Protein AF-A0A395IV68-F1 (afdb_monomer_lite)

Structure (mmCIF, N/CA/C/O backbone):
data_AF-A0A395IV68-F1
#
_entry.id   AF-A0A395IV68-F1
#
loop_
_atom_site.group_PDB
_atom_site.id
_atom_site.type_symbol
_atom_site.label_atom_id
_atom_site.label_alt_id
_atom_site.label_comp_id
_atom_site.label_asym_id
_atom_site.label_entity_id
_atom_site.label_seq_id
_atom_site.pdbx_PDB_ins_code
_atom_site.Cartn_x
_atom_site.Cartn_y
_atom_site.Cartn_z
_atom_site.occupancy
_atom_site.B_iso_or_equiv
_atom_site.auth_seq_id
_atom_site.auth_comp_id
_atom_site.auth_asym_id
_atom_site.auth_atom_id
_atom_site.pdbx_PDB_model_num
ATOM 1 N N . MET A 1 1 ? 45.600 -40.065 25.288 1.00 44.06 1 MET A N 1
ATOM 2 C CA . MET A 1 1 ? 44.533 -40.009 24.266 1.00 44.06 1 MET A CA 1
ATOM 3 C C . MET A 1 1 ? 43.227 -39.741 24.990 1.00 44.06 1 MET A C 1
ATOM 5 O O . MET A 1 1 ? 42.844 -40.535 25.835 1.00 44.06 1 MET A O 1
ATOM 9 N N . ARG A 1 2 ? 42.653 -38.551 24.796 1.00 41.06 2 ARG A N 1
ATOM 10 C CA . ARG A 1 2 ? 41.473 -38.084 25.533 1.00 41.06 2 ARG A CA 1
ATOM 11 C C . ARG A 1 2 ? 40.220 -38.665 24.871 1.00 41.06 2 ARG A C 1
ATOM 13 O O . ARG A 1 2 ? 40.031 -38.457 23.677 1.00 41.06 2 ARG A O 1
ATOM 20 N N . LEU A 1 3 ? 39.415 -39.414 25.627 1.00 43.06 3 LEU A N 1
ATOM 21 C CA . LEU A 1 3 ? 38.096 -39.869 25.193 1.00 43.06 3 LEU A CA 1
ATOM 22 C C . LEU A 1 3 ? 37.146 -38.664 25.196 1.00 43.06 3 LEU A C 1
ATOM 24 O O . LEU A 1 3 ? 36.859 -38.111 26.255 1.00 43.06 3 LEU A O 1
ATOM 28 N N . ASN A 1 4 ? 36.673 -38.261 24.018 1.00 38.78 4 ASN A N 1
ATOM 29 C CA . ASN A 1 4 ? 35.569 -37.316 23.885 1.00 38.78 4 ASN A CA 1
ATOM 30 C C . ASN A 1 4 ? 34.256 -38.092 24.009 1.00 38.78 4 ASN A C 1
ATOM 32 O O . ASN A 1 4 ? 33.920 -38.896 23.141 1.00 38.78 4 ASN A O 1
ATOM 36 N N . ALA A 1 5 ? 33.527 -37.854 25.097 1.00 50.31 5 ALA A N 1
ATOM 37 C CA . ALA A 1 5 ? 32.156 -38.310 25.248 1.00 50.31 5 ALA A CA 1
ATOM 38 C C . ALA A 1 5 ? 31.267 -37.541 24.258 1.00 50.31 5 ALA A C 1
ATOM 40 O O . ALA A 1 5 ? 31.077 -36.332 24.381 1.00 50.31 5 ALA A O 1
ATOM 41 N N . ILE A 1 6 ? 30.749 -38.249 23.256 1.00 49.31 6 ILE A N 1
ATOM 42 C CA . ILE A 1 6 ? 29.703 -37.755 22.363 1.00 49.31 6 ILE A CA 1
ATOM 43 C C . ILE A 1 6 ? 28.391 -37.836 23.148 1.00 49.31 6 ILE A C 1
ATOM 45 O O . ILE A 1 6 ? 27.829 -38.916 23.320 1.00 49.31 6 ILE A O 1
ATOM 49 N N . PHE A 1 7 ? 27.914 -36.701 23.655 1.00 46.22 7 PHE A N 1
ATOM 50 C CA . PHE A 1 7 ? 26.546 -36.586 24.150 1.00 46.22 7 PHE A CA 1
ATOM 51 C C . PHE A 1 7 ? 25.608 -36.461 22.947 1.00 46.22 7 PHE A C 1
ATOM 53 O O . PHE A 1 7 ? 25.512 -35.408 22.321 1.00 46.22 7 PHE A O 1
ATOM 60 N N . VAL A 1 8 ? 24.925 -37.555 22.611 1.00 45.03 8 VAL A N 1
ATOM 61 C CA . VAL A 1 8 ? 23.779 -37.533 21.699 1.00 45.03 8 VAL A CA 1
ATOM 62 C C . VAL A 1 8 ? 22.601 -36.945 22.474 1.00 45.03 8 VAL A C 1
ATOM 64 O O . VAL A 1 8 ? 21.950 -37.638 23.253 1.00 45.03 8 VAL A O 1
ATOM 67 N N . ALA A 1 9 ? 22.340 -35.652 22.293 1.00 48.84 9 ALA A N 1
ATOM 68 C CA . ALA A 1 9 ? 21.101 -35.041 22.751 1.00 48.84 9 ALA A CA 1
ATOM 69 C C . ALA A 1 9 ? 19.984 -35.425 21.769 1.00 48.84 9 ALA A C 1
ATOM 71 O O . ALA A 1 9 ? 19.787 -34.780 20.741 1.00 48.84 9 ALA A O 1
ATOM 72 N N . VAL A 1 10 ? 19.275 -36.515 22.071 1.00 47.34 10 VAL A N 1
ATOM 73 C CA . VAL A 1 10 ? 17.987 -36.831 21.445 1.00 47.34 10 VAL A CA 1
ATOM 74 C C . VAL A 1 10 ? 16.975 -35.826 21.994 1.00 47.34 10 VAL A C 1
ATOM 76 O O . VAL A 1 10 ? 16.411 -36.017 23.069 1.00 47.34 10 VAL A O 1
ATOM 79 N N . GLY A 1 11 ? 16.812 -34.705 21.293 1.00 37.56 11 GLY A N 1
ATOM 80 C CA . GLY A 1 11 ? 15.748 -33.747 21.568 1.00 37.56 11 GLY A CA 1
ATOM 81 C C . GLY A 1 11 ? 14.408 -34.381 21.219 1.00 37.56 11 GLY A C 1
ATOM 82 O O . GLY A 1 11 ? 14.132 -34.632 20.047 1.00 37.56 11 GLY A O 1
ATOM 83 N N . LEU A 1 12 ? 13.609 -34.675 22.245 1.00 44.53 12 LEU A N 1
ATOM 84 C CA . LEU A 1 12 ? 12.224 -35.099 22.101 1.00 44.53 12 LEU A CA 1
ATOM 85 C C . LEU A 1 12 ? 11.456 -34.065 21.266 1.00 44.53 12 LEU A C 1
ATOM 87 O O . LEU A 1 12 ? 11.449 -32.878 21.591 1.00 44.53 12 LEU A O 1
ATOM 91 N N . LEU A 1 13 ? 10.790 -34.527 20.204 1.00 42.03 13 LEU A N 1
ATOM 92 C CA . LEU A 1 13 ? 9.687 -33.789 19.600 1.00 42.03 13 LEU A CA 1
ATOM 93 C C . LEU A 1 13 ? 8.574 -33.682 20.650 1.00 42.03 13 LEU A C 1
ATOM 95 O O . LEU A 1 13 ? 7.782 -34.606 20.824 1.00 42.03 13 LEU A O 1
ATOM 99 N N . GLU A 1 14 ? 8.505 -32.544 21.330 1.00 38.53 14 GLU A N 1
ATOM 100 C CA . GLU A 1 14 ? 7.301 -32.111 22.035 1.00 38.53 14 GLU A CA 1
ATOM 101 C C . GLU A 1 14 ? 6.265 -31.708 20.978 1.00 38.53 14 GLU A C 1
ATOM 103 O O . GLU A 1 14 ? 6.162 -30.556 20.549 1.00 38.53 14 GLU A O 1
ATOM 108 N N . ILE A 1 15 ? 5.520 -32.703 20.499 1.00 47.91 15 ILE A N 1
ATOM 109 C CA . ILE A 1 15 ? 4.263 -32.509 19.777 1.00 47.91 15 ILE A CA 1
ATOM 110 C C . ILE A 1 15 ? 3.305 -31.822 20.750 1.00 47.91 15 ILE A C 1
ATOM 112 O O . ILE A 1 15 ? 2.655 -32.466 21.571 1.00 47.91 15 ILE A O 1
ATOM 116 N N . SER A 1 16 ? 3.251 -30.492 20.683 1.00 46.19 16 SER A N 1
ATOM 117 C CA . SER A 1 16 ? 2.247 -29.716 21.405 1.00 46.19 16 SER A CA 1
ATOM 118 C C . SER A 1 16 ? 0.867 -30.215 20.971 1.00 46.19 16 SER A C 1
ATOM 120 O O . SER A 1 16 ? 0.597 -30.244 19.765 1.00 46.19 16 SER A O 1
ATOM 122 N N . PRO A 1 17 ? -0.013 -30.636 21.896 1.00 43.56 17 PRO A N 1
ATOM 123 C CA . PRO A 1 17 ? -1.351 -31.037 21.517 1.00 43.56 17 PRO A CA 1
ATOM 124 C C . PRO A 1 17 ? -2.037 -29.826 20.894 1.00 43.56 17 PRO A C 1
ATOM 126 O O . PRO A 1 17 ? -2.133 -28.762 21.508 1.00 43.56 17 PRO A O 1
ATOM 129 N N . VAL A 1 18 ? -2.499 -30.007 19.657 1.00 45.75 18 VAL A N 1
ATOM 130 C CA . VAL A 1 18 ? -3.470 -29.132 19.007 1.00 45.75 18 VAL A CA 1
ATOM 131 C C . VAL A 1 18 ? -4.558 -28.855 20.035 1.00 45.75 18 VAL A C 1
ATOM 133 O O . VAL A 1 18 ? -5.268 -29.768 20.466 1.00 45.75 18 VAL A O 1
ATOM 136 N N . ILE A 1 19 ? -4.638 -27.605 20.484 1.00 45.75 19 ILE A N 1
ATOM 137 C CA . ILE A 1 19 ? -5.696 -27.147 21.372 1.00 45.75 19 ILE A CA 1
ATOM 138 C C . ILE A 1 19 ? -6.978 -27.293 20.564 1.00 45.75 19 ILE A C 1
ATOM 140 O O . ILE A 1 19 ? -7.277 -26.500 19.675 1.00 45.75 19 ILE A O 1
ATOM 144 N N . ASN A 1 20 ? -7.695 -28.378 20.825 1.00 46.06 20 ASN A N 1
ATOM 145 C CA . ASN A 1 20 ? -9.032 -28.594 20.323 1.00 46.06 20 ASN A CA 1
ATOM 146 C C . ASN A 1 20 ? -9.886 -27.470 20.920 1.00 46.06 20 ASN A C 1
ATOM 148 O O . ASN A 1 20 ? -10.222 -27.507 22.107 1.00 46.06 20 ASN A O 1
ATOM 152 N N . ALA A 1 21 ? -10.143 -26.421 20.138 1.00 43.72 21 ALA A N 1
ATOM 153 C CA . ALA A 1 21 ? -11.042 -25.352 20.528 1.00 43.72 21 ALA A CA 1
ATOM 154 C C . ALA A 1 21 ? -12.423 -25.979 20.746 1.00 43.72 21 ALA A C 1
ATOM 156 O O . ALA A 1 21 ? -13.149 -26.278 19.801 1.00 43.72 21 ALA A O 1
ATOM 157 N N . LYS A 1 22 ? -12.770 -26.241 22.011 1.00 44.97 22 LYS A N 1
ATOM 158 C CA . LYS A 1 22 ? -14.122 -26.646 22.391 1.00 44.97 22 LYS A CA 1
ATOM 159 C C . LYS A 1 22 ? -15.062 -25.506 21.994 1.00 44.97 22 LYS A C 1
ATOM 161 O O . LYS A 1 22 ? -14.879 -24.403 22.512 1.00 44.97 22 LYS A O 1
ATOM 166 N N . PRO A 1 23 ? -16.080 -25.740 21.148 1.00 43.81 23 PRO A N 1
ATOM 167 C CA . PRO A 1 23 ? -17.140 -24.765 20.994 1.00 43.81 23 PRO A CA 1
ATOM 168 C C . PRO A 1 23 ? -17.857 -24.676 22.342 1.00 43.81 23 PRO A C 1
ATOM 170 O O . PRO A 1 23 ? -18.481 -25.632 22.809 1.00 43.81 23 PRO A O 1
ATOM 173 N N . LEU A 1 24 ? -17.702 -23.540 23.017 1.00 47.53 24 LEU A N 1
ATOM 174 C CA . LEU A 1 24 ? -18.455 -23.247 24.220 1.00 47.53 24 LEU A CA 1
ATOM 175 C C . LEU A 1 24 ? -19.860 -22.831 23.792 1.00 47.53 24 LEU A C 1
ATOM 177 O O . LEU A 1 24 ? -20.089 -21.683 23.426 1.00 47.53 24 LEU A O 1
ATOM 181 N N . GLY A 1 25 ? -20.801 -23.766 23.856 1.00 39.66 25 GLY A N 1
ATOM 182 C CA . GLY A 1 25 ? -22.210 -23.407 23.843 1.00 39.66 25 GLY A CA 1
ATOM 183 C C . GLY A 1 25 ? -23.132 -24.524 23.404 1.00 39.66 25 GLY A C 1
ATOM 184 O O . GLY A 1 25 ? -23.407 -24.635 22.223 1.00 39.66 25 GLY A O 1
ATOM 185 N N . THR A 1 26 ? -23.677 -25.263 24.372 1.00 39.06 26 THR A N 1
ATOM 186 C CA . THR A 1 26 ? -25.111 -25.599 24.411 1.00 39.06 26 THR A CA 1
ATOM 187 C C . THR A 1 26 ? -25.467 -26.173 25.781 1.00 39.06 26 THR A C 1
ATOM 189 O O . THR A 1 26 ? -25.147 -27.325 26.058 1.00 39.06 26 THR A O 1
ATOM 192 N N . ALA A 1 27 ? -26.128 -25.369 26.618 1.00 41.16 27 ALA A N 1
ATOM 193 C CA . ALA A 1 27 ? -27.288 -25.753 27.437 1.00 41.16 27 ALA A CA 1
ATOM 194 C C . ALA A 1 27 ? -27.632 -24.593 28.385 1.00 41.16 27 ALA A C 1
ATOM 196 O O . ALA A 1 27 ? -27.222 -24.551 29.541 1.00 41.16 27 ALA A O 1
ATOM 197 N N . GLY A 1 28 ? -28.372 -23.623 27.860 1.00 34.47 28 GLY A N 1
ATOM 198 C CA . GLY A 1 28 ? -28.892 -22.492 28.614 1.00 34.47 28 GLY A CA 1
ATOM 199 C C . GLY A 1 28 ? -29.782 -21.675 27.699 1.00 34.47 28 GLY A C 1
ATOM 200 O O . GLY A 1 28 ? -29.305 -20.856 26.926 1.00 34.47 28 GLY A O 1
ATOM 201 N N . THR A 1 29 ? -31.068 -21.992 27.708 1.00 43.53 29 THR A N 1
ATOM 202 C CA . THR A 1 29 ? -32.118 -21.329 26.940 1.00 43.53 29 THR A CA 1
ATOM 203 C C . THR A 1 29 ? -32.114 -19.818 27.168 1.00 43.53 29 THR A C 1
ATOM 205 O O . THR A 1 29 ? -32.648 -19.359 28.168 1.00 43.53 29 THR A O 1
ATOM 208 N N . THR A 1 30 ? -31.622 -19.048 26.201 1.00 33.78 30 THR A N 1
ATOM 209 C CA . THR A 1 30 ? -32.103 -17.688 25.916 1.00 33.78 30 THR A CA 1
ATOM 210 C C . THR A 1 30 ? -31.978 -17.423 24.418 1.00 33.78 30 THR A C 1
ATOM 212 O O . THR A 1 30 ? -30.926 -17.091 23.879 1.00 33.78 30 THR A O 1
ATOM 215 N N . LYS A 1 31 ? -33.104 -17.594 23.718 1.00 46.62 31 LYS A N 1
ATOM 216 C CA . LYS A 1 31 ? -33.336 -16.950 22.426 1.00 46.62 31 LYS A CA 1
ATOM 217 C C . LYS A 1 31 ? -33.196 -15.442 22.622 1.00 46.62 31 LYS A C 1
ATOM 219 O O . LYS A 1 31 ? -33.959 -14.899 23.408 1.00 46.62 31 LYS A O 1
ATOM 224 N N . SER A 1 32 ? -32.294 -14.812 21.877 1.00 47.34 32 SER A N 1
ATOM 225 C CA . SER A 1 32 ? -32.523 -13.580 21.105 1.00 47.34 32 SER A CA 1
ATOM 226 C C . SER A 1 32 ? -31.213 -12.819 20.959 1.00 47.34 32 SER A C 1
ATOM 228 O O . SER A 1 32 ? -30.657 -12.368 21.952 1.00 47.34 32 SER A O 1
ATOM 230 N N . ASN A 1 33 ? -30.753 -12.651 19.727 1.00 46.31 33 ASN A N 1
ATOM 231 C CA . ASN A 1 33 ? -30.288 -11.362 19.216 1.00 46.31 33 ASN A CA 1
ATOM 232 C C . ASN A 1 33 ? -30.129 -11.512 17.700 1.00 46.31 33 ASN A C 1
ATOM 234 O O . ASN A 1 33 ? -29.035 -11.491 17.149 1.00 46.31 33 ASN A O 1
ATOM 238 N N . LEU A 1 34 ? -31.263 -11.716 17.022 1.00 52.25 34 LEU A N 1
ATOM 239 C CA . LEU A 1 34 ? -31.396 -11.099 15.710 1.00 52.25 34 LEU A CA 1
ATOM 240 C C . LEU A 1 34 ? -31.487 -9.599 15.980 1.00 52.25 34 LEU A C 1
ATOM 242 O O . LEU A 1 34 ? -32.275 -9.192 16.832 1.00 52.25 34 LEU A O 1
ATOM 246 N N . GLN A 1 35 ? -30.660 -8.817 15.290 1.00 49.97 35 GLN A N 1
ATOM 247 C CA . GLN A 1 35 ? -30.775 -7.366 15.218 1.00 49.97 35 GLN A CA 1
ATOM 248 C C . GLN A 1 35 ? -32.247 -7.014 14.960 1.00 49.97 35 GLN A C 1
ATOM 250 O O . GLN A 1 35 ? -32.768 -7.277 13.876 1.00 49.97 35 GLN A O 1
ATOM 255 N N . VAL A 1 36 ? -32.933 -6.487 15.971 1.00 57.59 36 VAL A N 1
ATOM 256 C CA . VAL A 1 36 ? -34.306 -6.011 15.808 1.00 57.59 36 VAL A CA 1
ATOM 257 C C . VAL A 1 36 ? -34.211 -4.656 15.103 1.00 57.59 36 VAL A C 1
ATOM 259 O O . VAL A 1 36 ? -33.412 -3.821 15.541 1.00 57.59 36 VAL A O 1
ATOM 262 N N . PRO A 1 37 ? -34.952 -4.424 14.004 1.00 53.31 37 PRO A N 1
ATOM 263 C CA . PRO A 1 37 ? -35.064 -3.097 13.414 1.00 53.31 37 PRO A CA 1
ATOM 264 C C . PRO A 1 37 ? -35.496 -2.087 14.478 1.00 53.31 37 PRO A C 1
ATOM 266 O O . PRO A 1 37 ? -36.295 -2.410 15.358 1.00 53.31 37 PRO A O 1
ATOM 269 N N . LEU A 1 38 ? -34.948 -0.874 14.414 1.00 54.59 38 LEU A N 1
ATOM 270 C CA . LEU A 1 38 ? -35.335 0.208 15.311 1.00 54.59 38 LEU A CA 1
ATOM 271 C C . LEU A 1 38 ? -36.754 0.665 14.946 1.00 54.59 38 LEU A C 1
ATOM 273 O O . LEU A 1 38 ? -36.941 1.564 14.132 1.00 54.59 38 LEU A O 1
ATOM 277 N N . GLU A 1 39 ? -37.750 -0.010 15.506 1.00 61.75 39 GLU A N 1
ATOM 278 C CA . GLU A 1 39 ? -39.149 0.392 15.442 1.00 61.75 39 GLU A CA 1
ATOM 279 C C . GLU A 1 39 ? -39.457 1.242 16.680 1.00 61.75 39 GLU A C 1
ATOM 281 O O . GLU A 1 39 ? -39.470 0.749 17.810 1.00 61.75 39 GLU A O 1
ATOM 286 N N . ASP A 1 40 ? -39.678 2.541 16.458 1.00 61.25 40 ASP A N 1
ATOM 287 C CA . ASP A 1 40 ? -40.135 3.500 17.468 1.00 61.25 40 ASP A CA 1
ATOM 288 C C . ASP A 1 40 ? -41.551 3.130 17.942 1.00 61.25 40 ASP A C 1
ATOM 290 O O . ASP A 1 40 ? -42.561 3.608 17.420 1.00 61.25 40 ASP A O 1
ATOM 294 N N . LEU A 1 41 ? -41.654 2.262 18.948 1.00 56.72 41 LEU A N 1
ATOM 295 C CA . LEU A 1 41 ? -42.928 1.955 19.592 1.00 56.72 41 LEU A CA 1
ATOM 296 C C . LEU A 1 41 ? -43.173 2.899 20.780 1.00 56.72 41 LEU A C 1
ATOM 298 O O . LEU A 1 41 ? -42.682 2.668 21.878 1.00 56.72 41 LEU A O 1
ATOM 302 N N . ASN A 1 42 ? -43.995 3.924 20.519 1.00 50.38 42 ASN A N 1
ATOM 303 C CA . ASN A 1 42 ? -44.814 4.745 21.430 1.00 50.38 42 ASN A CA 1
ATOM 304 C C . ASN A 1 42 ? -44.161 5.373 22.692 1.00 50.38 42 ASN A C 1
ATOM 306 O O . ASN A 1 42 ? -43.752 4.666 23.613 1.00 50.38 42 ASN A O 1
ATOM 310 N N . PRO A 1 43 ? -44.203 6.714 22.854 1.00 50.34 43 PRO A N 1
ATOM 311 C CA . PRO A 1 43 ? -43.619 7.384 24.008 1.00 50.34 43 PRO A CA 1
ATOM 312 C C . PRO A 1 43 ? -44.574 7.337 25.211 1.00 50.34 43 PRO A C 1
ATOM 314 O O . PRO A 1 43 ? -45.444 8.191 25.376 1.00 50.34 43 PRO A O 1
ATOM 317 N N . THR A 1 44 ? -44.401 6.370 26.106 1.00 52.97 44 THR A N 1
ATOM 318 C CA . THR A 1 44 ? -44.814 6.556 27.508 1.00 52.97 44 THR A CA 1
ATOM 319 C C . THR A 1 44 ? -43.780 7.430 28.226 1.00 52.97 44 THR A C 1
ATOM 321 O O . THR A 1 44 ? -42.583 7.216 28.017 1.00 52.97 44 THR A O 1
ATOM 324 N N . PRO A 1 45 ? -44.182 8.396 29.081 1.00 50.16 45 PRO A N 1
ATOM 325 C CA . PRO A 1 45 ? -43.271 9.336 29.727 1.00 50.16 45 PRO A CA 1
ATOM 326 C C . PRO A 1 45 ? -42.534 8.651 30.884 1.00 50.16 45 PRO A C 1
ATOM 328 O O . PRO A 1 45 ? -42.781 8.903 32.064 1.00 50.16 45 PRO A O 1
ATOM 331 N N . HIS A 1 46 ? -41.615 7.752 30.548 1.00 50.12 46 HIS A N 1
ATOM 332 C CA . HIS A 1 46 ? -40.625 7.269 31.487 1.00 50.12 46 HIS A CA 1
ATOM 333 C C . HIS A 1 46 ? -39.558 8.347 31.625 1.00 50.12 46 HIS A C 1
ATOM 335 O O . HIS A 1 46 ? -38.797 8.607 30.698 1.00 50.12 46 HIS A O 1
ATOM 341 N N . GLN A 1 47 ? -39.605 9.007 32.787 1.00 51.12 47 GLN A N 1
ATOM 342 C CA . GLN A 1 47 ? -38.498 9.640 33.504 1.00 51.12 47 GLN A CA 1
ATOM 343 C C . GLN A 1 47 ? -37.202 9.639 32.692 1.00 51.12 47 GLN A C 1
ATOM 345 O O . GLN A 1 47 ? -36.609 8.580 32.497 1.00 51.12 47 GLN A O 1
ATOM 350 N N . HIS A 1 48 ? -36.785 10.827 32.245 1.00 55.38 48 HIS A N 1
ATOM 351 C CA . HIS A 1 48 ? -35.527 11.080 31.550 1.00 55.38 48 HIS A CA 1
ATOM 352 C C . HIS A 1 48 ? -34.329 10.635 32.410 1.00 55.38 48 HIS A C 1
ATOM 354 O O . HIS A 1 48 ? -33.605 11.451 32.979 1.00 55.38 48 HIS A O 1
ATOM 360 N N . ALA A 1 49 ? -34.081 9.329 32.489 1.00 60.72 49 ALA A N 1
ATOM 361 C CA . ALA A 1 49 ? -32.745 8.818 32.669 1.00 60.72 49 ALA A CA 1
ATOM 362 C C . ALA A 1 49 ? -31.982 9.371 31.472 1.00 60.72 49 ALA A C 1
ATOM 364 O O . ALA A 1 49 ? -32.283 9.026 30.331 1.00 60.72 49 ALA A O 1
ATOM 365 N N . SER A 1 50 ? -31.087 10.322 31.735 1.00 63.06 50 SER A N 1
ATOM 366 C CA . SER A 1 50 ? -30.120 10.820 30.765 1.00 63.06 50 SER A CA 1
ATOM 367 C C . SER A 1 50 ? -29.495 9.607 30.078 1.00 63.06 50 SER A C 1
ATOM 369 O O . SER A 1 50 ? -28.663 8.905 30.656 1.00 63.06 50 SER A O 1
ATOM 371 N N . SER A 1 51 ? -30.000 9.293 28.886 1.00 73.69 51 SER A N 1
ATOM 372 C CA . SER A 1 51 ? -29.516 8.197 28.069 1.00 73.69 51 SER A CA 1
ATOM 373 C C . SER A 1 51 ? -28.085 8.568 27.723 1.00 73.69 51 SER A C 1
ATOM 375 O O . SER A 1 51 ? -27.850 9.507 26.957 1.00 73.69 51 SER A O 1
ATOM 377 N N . LYS A 1 52 ? -27.111 7.920 28.375 1.00 80.12 52 LYS A N 1
ATOM 378 C CA . LYS A 1 52 ? -25.704 8.122 28.035 1.00 80.12 52 LYS A CA 1
ATOM 379 C C . LYS A 1 52 ? -25.567 7.795 26.555 1.00 80.12 52 LYS A C 1
ATOM 381 O O . LYS A 1 52 ? -25.755 6.650 26.154 1.00 80.12 52 LYS A O 1
ATOM 386 N N . ARG A 1 53 ? -25.254 8.813 25.754 1.00 87.19 53 ARG A N 1
ATOM 387 C CA . ARG A 1 53 ? -25.034 8.660 24.320 1.00 87.19 53 ARG A CA 1
ATOM 388 C C . ARG A 1 53 ? -23.967 7.588 24.104 1.00 87.19 53 ARG A C 1
ATOM 390 O O . ARG A 1 53 ? -22.869 7.690 24.655 1.00 87.19 53 ARG A O 1
ATOM 397 N N . LEU A 1 54 ? -24.313 6.556 23.343 1.00 88.88 54 LEU A N 1
ATOM 398 C CA . LEU A 1 54 ? -23.369 5.519 22.948 1.00 88.88 54 LEU A CA 1
ATOM 399 C C . LEU A 1 54 ? -22.371 6.117 21.952 1.00 88.88 54 LEU A C 1
ATOM 401 O O . LEU A 1 54 ? -22.747 6.904 21.082 1.00 88.88 54 LEU A O 1
ATOM 405 N N . HIS A 1 55 ? -21.104 5.754 22.106 1.00 90.44 55 HIS A N 1
ATOM 406 C CA . HIS A 1 55 ? -20.020 6.135 21.208 1.00 90.44 55 HIS A CA 1
ATOM 407 C C . HIS A 1 55 ? -19.256 4.868 20.833 1.00 90.44 55 HIS A C 1
ATOM 409 O O . HIS A 1 55 ? -19.113 3.978 21.667 1.00 90.44 55 HIS A O 1
ATOM 415 N N . GLY A 1 56 ? -18.774 4.812 19.596 1.00 93.62 56 GLY A N 1
ATOM 416 C CA . GLY A 1 56 ? -17.935 3.737 19.082 1.00 93.62 56 GLY A CA 1
ATOM 417 C C . GLY A 1 56 ? -17.068 4.259 17.944 1.00 93.62 56 GLY A C 1
ATOM 418 O O . GLY A 1 56 ? -17.336 5.331 17.387 1.00 93.62 56 GLY A O 1
ATOM 419 N N . ARG A 1 57 ? -16.004 3.530 17.626 1.00 96.50 57 ARG A N 1
ATOM 420 C CA . ARG A 1 57 ? -15.040 3.869 16.577 1.00 96.50 57 ARG A CA 1
ATOM 421 C C . ARG A 1 57 ? -14.740 2.623 15.764 1.00 96.50 57 ARG A C 1
ATOM 423 O O . ARG A 1 57 ? -14.527 1.555 16.320 1.00 96.50 57 ARG A O 1
ATOM 430 N N . PHE A 1 58 ? -14.649 2.771 14.452 1.00 97.06 58 PHE A N 1
ATOM 431 C CA . PHE A 1 58 ? -14.177 1.707 13.575 1.00 97.06 58 PHE A CA 1
ATOM 432 C C . PHE A 1 58 ? -13.056 2.228 12.684 1.00 97.06 58 PHE A C 1
ATOM 434 O O . PHE A 1 58 ? -12.966 3.429 12.419 1.00 97.06 58 PHE A O 1
ATOM 441 N N . LEU A 1 59 ? -12.196 1.315 12.242 1.00 97.44 59 LEU A N 1
ATOM 442 C CA . LEU A 1 59 ? -11.174 1.584 11.237 1.00 97.44 59 LEU A CA 1
ATOM 443 C C . LEU A 1 59 ? -11.655 1.044 9.891 1.00 97.44 59 LEU A C 1
ATOM 445 O O . LEU A 1 59 ? -12.054 -0.114 9.809 1.00 97.44 59 LEU A O 1
ATOM 449 N N . HIS A 1 60 ? -11.610 1.861 8.842 1.00 97.25 60 HIS A N 1
ATOM 450 C CA . HIS A 1 60 ? -11.920 1.432 7.478 1.00 97.25 60 HIS A CA 1
ATOM 451 C C . HIS A 1 60 ? -10.631 1.355 6.663 1.00 97.25 60 HIS A C 1
ATOM 453 O O . HIS A 1 60 ? -9.896 2.336 6.585 1.00 97.25 60 HIS A O 1
ATOM 459 N N . ILE A 1 61 ? -10.358 0.182 6.095 1.00 96.50 61 ILE A N 1
ATOM 460 C CA . ILE A 1 61 ? -9.216 -0.092 5.221 1.00 96.50 61 ILE A CA 1
ATOM 461 C C . ILE A 1 61 ? -9.739 -0.562 3.868 1.00 96.50 61 ILE A C 1
ATOM 463 O O . ILE A 1 61 ? -10.663 -1.374 3.789 1.00 96.50 61 ILE A O 1
ATOM 467 N N . THR A 1 62 ? -9.151 -0.043 2.802 1.00 96.56 62 THR A N 1
ATOM 468 C CA . THR A 1 62 ? -9.537 -0.346 1.427 1.00 96.56 62 THR A CA 1
ATOM 469 C C . THR A 1 62 ? -8.356 -0.084 0.499 1.00 96.56 62 THR A C 1
ATOM 471 O O . THR A 1 62 ? -7.421 0.603 0.914 1.00 96.56 62 THR A O 1
ATOM 474 N N . ASP A 1 63 ? -8.399 -0.646 -0.709 1.00 96.56 63 ASP A N 1
ATOM 475 C CA . ASP A 1 63 ? -7.550 -0.251 -1.844 1.00 96.56 63 ASP A CA 1
ATOM 476 C C . ASP A 1 63 ? -6.052 -0.218 -1.508 1.00 96.56 63 ASP A C 1
ATOM 478 O O . ASP A 1 63 ? -5.321 0.702 -1.865 1.00 96.56 63 ASP A O 1
ATOM 482 N N . LEU A 1 64 ? -5.579 -1.229 -0.767 1.00 95.44 64 LEU A N 1
ATOM 483 C CA . LEU A 1 64 ? -4.161 -1.317 -0.419 1.00 95.44 64 LEU A CA 1
ATOM 484 C C . LEU A 1 64 ? -3.294 -1.555 -1.652 1.00 95.44 64 LEU A C 1
ATOM 486 O O . LEU A 1 64 ? -2.153 -1.103 -1.645 1.00 95.44 64 LEU A O 1
ATOM 490 N N . HIS A 1 65 ? -3.809 -2.299 -2.641 1.00 96.38 65 HIS A N 1
ATOM 491 C CA . HIS A 1 65 ? -3.100 -2.689 -3.860 1.00 96.38 65 HIS A CA 1
ATOM 492 C C . HIS A 1 65 ? -1.619 -3.003 -3.622 1.00 96.38 65 HIS A C 1
ATOM 494 O O . HIS A 1 65 ? -0.728 -2.282 -4.061 1.00 96.38 65 HIS A O 1
ATOM 500 N N . HIS A 1 66 ? -1.338 -4.057 -2.857 1.00 95.06 66 HIS A N 1
ATOM 501 C CA . HIS A 1 66 ? 0.042 -4.429 -2.583 1.00 95.06 66 HIS A CA 1
ATOM 502 C C . HIS A 1 66 ? 0.693 -5.018 -3.840 1.00 95.06 66 HIS A C 1
ATOM 504 O O . HIS A 1 66 ? 0.238 -6.049 -4.347 1.00 95.06 66 HIS A O 1
ATOM 510 N N . ASP A 1 67 ? 1.783 -4.396 -4.291 1.00 95.38 67 ASP A N 1
ATOM 511 C CA . ASP A 1 67 ? 2.636 -4.915 -5.355 1.00 95.38 67 ASP A CA 1
ATOM 512 C C . ASP A 1 67 ? 3.909 -5.563 -4.780 1.00 95.38 67 ASP A C 1
ATOM 514 O O . ASP A 1 67 ? 4.846 -4.859 -4.384 1.00 95.38 67 ASP A O 1
ATOM 518 N N . PRO A 1 68 ? 3.993 -6.909 -4.762 1.00 93.75 68 PRO A N 1
ATOM 519 C CA . PRO A 1 68 ? 5.184 -7.616 -4.301 1.00 93.75 68 PRO A CA 1
ATOM 520 C C . PRO A 1 68 ? 6.379 -7.468 -5.255 1.00 93.75 68 PRO A C 1
ATOM 522 O O . PRO A 1 68 ? 7.490 -7.874 -4.905 1.00 93.75 68 PRO A O 1
ATOM 525 N N . HIS A 1 69 ? 6.178 -6.934 -6.463 1.00 95.56 69 HIS A N 1
ATOM 526 C CA . HIS A 1 69 ? 7.245 -6.739 -7.435 1.00 95.56 69 HIS A CA 1
ATOM 527 C C . HIS A 1 69 ? 7.912 -5.375 -7.326 1.00 95.56 69 HIS A C 1
ATOM 529 O O . HIS A 1 69 ? 9.060 -5.280 -7.765 1.00 95.56 69 HIS A O 1
ATOM 535 N N . TYR A 1 70 ? 7.250 -4.377 -6.730 1.00 96.94 70 TYR A N 1
ATOM 536 C CA . TYR A 1 70 ? 7.706 -2.990 -6.651 1.00 96.94 70 TYR A CA 1
ATOM 537 C C . TYR A 1 70 ? 9.195 -2.876 -6.300 1.00 96.94 70 TYR A C 1
ATOM 539 O O . TYR A 1 70 ? 9.685 -3.485 -5.341 1.00 96.94 70 TYR A O 1
ATOM 547 N N . LYS A 1 71 ? 9.934 -2.039 -7.039 1.00 97.50 71 LYS A N 1
ATOM 548 C CA . LYS A 1 71 ? 11.347 -1.757 -6.751 1.00 97.50 71 LYS A CA 1
ATOM 549 C C . LYS A 1 71 ? 11.600 -0.271 -6.616 1.00 97.50 71 LYS A C 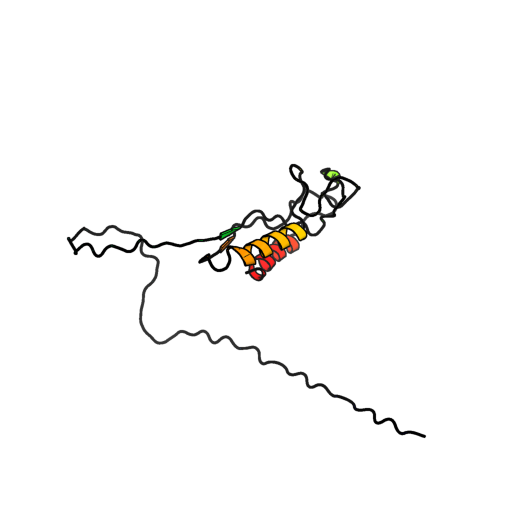1
ATOM 551 O O . LYS A 1 71 ? 11.350 0.516 -7.517 1.00 97.50 71 LYS A O 1
ATOM 556 N N . VAL A 1 72 ? 12.237 0.094 -5.510 1.00 97.94 72 VAL A N 1
ATOM 557 C CA . VAL A 1 72 ? 12.765 1.447 -5.334 1.00 97.94 72 VAL A CA 1
ATOM 558 C C . VAL A 1 72 ? 13.746 1.795 -6.458 1.00 97.94 72 VAL A C 1
ATOM 560 O O . VAL A 1 72 ? 14.531 0.955 -6.906 1.00 97.94 72 VAL A O 1
ATOM 563 N N . PHE A 1 73 ? 13.706 3.049 -6.897 1.00 97.50 73 PHE A N 1
ATOM 564 C CA . PHE A 1 73 ? 14.498 3.610 -7.993 1.00 97.50 73 PHE A CA 1
ATOM 565 C C . PHE A 1 73 ? 14.246 2.984 -9.374 1.00 97.50 73 PHE A C 1
ATOM 567 O O . PHE A 1 73 ? 15.062 3.159 -10.286 1.00 97.50 73 PHE A O 1
ATOM 574 N N . SER A 1 74 ? 13.135 2.270 -9.560 1.00 97.31 74 SER A N 1
ATOM 575 C CA . SER A 1 74 ? 12.667 1.849 -10.880 1.00 97.31 74 SER A CA 1
ATOM 576 C C . SER A 1 74 ? 11.969 2.989 -11.625 1.00 97.31 74 SER A C 1
ATOM 578 O O . SER A 1 74 ? 11.664 4.048 -11.069 1.00 97.31 74 SER A O 1
ATOM 580 N N . SER A 1 75 ? 11.723 2.765 -12.912 1.00 96.69 75 SER A N 1
ATOM 581 C CA . SER A 1 75 ? 10.886 3.641 -13.729 1.00 96.69 75 SER A CA 1
ATOM 582 C C . SER A 1 75 ? 9.419 3.528 -13.309 1.00 96.69 75 SER A C 1
ATOM 584 O O . SER A 1 75 ? 8.983 2.460 -12.884 1.00 96.69 75 SER A O 1
ATOM 586 N N . THR A 1 76 ? 8.685 4.635 -13.412 1.00 95.69 76 THR A N 1
ATOM 587 C CA . THR A 1 76 ? 7.241 4.736 -13.134 1.00 95.69 76 THR A CA 1
ATOM 588 C C . THR A 1 76 ? 6.411 4.748 -14.419 1.00 95.69 76 THR A C 1
ATOM 590 O O . THR A 1 76 ? 5.222 5.040 -14.377 1.00 95.69 76 THR A O 1
ATOM 593 N N . ASN A 1 77 ? 7.038 4.504 -15.573 1.00 94.19 77 ASN A N 1
ATOM 594 C CA . ASN A 1 77 ? 6.317 4.369 -16.834 1.00 94.19 77 ASN A CA 1
ATOM 595 C C . ASN A 1 77 ? 5.439 3.112 -16.792 1.00 94.19 77 ASN A C 1
ATOM 597 O O . ASN A 1 77 ? 5.844 2.101 -16.215 1.00 94.19 77 ASN A O 1
ATOM 601 N N . GLU A 1 78 ? 4.292 3.156 -17.467 1.00 87.50 78 GLU A N 1
ATOM 602 C CA . GLU A 1 78 ? 3.338 2.043 -17.570 1.00 87.50 78 GLU A CA 1
ATOM 603 C C . GLU A 1 78 ? 4.029 0.742 -18.015 1.00 87.50 78 GLU A C 1
ATOM 605 O O . GLU A 1 78 ? 3.977 -0.275 -17.323 1.00 87.50 78 GLU A O 1
ATOM 610 N N . ASP A 1 79 ? 4.836 0.825 -19.078 1.00 89.00 79 ASP A N 1
ATOM 611 C CA . ASP A 1 79 ? 5.623 -0.293 -19.607 1.00 89.00 79 ASP A CA 1
ATOM 612 C C . ASP A 1 79 ? 6.624 -0.885 -18.614 1.00 89.00 79 ASP A C 1
ATOM 614 O O . ASP A 1 79 ? 7.102 -1.992 -18.860 1.00 89.00 79 ASP A O 1
ATOM 618 N N . ASP A 1 80 ? 6.983 -0.162 -17.544 1.00 92.31 80 ASP A N 1
ATOM 619 C CA . ASP A 1 80 ? 7.962 -0.521 -16.512 1.00 92.31 80 ASP A CA 1
ATOM 620 C C . ASP A 1 80 ? 7.331 -1.030 -15.201 1.00 92.31 80 ASP A C 1
ATOM 622 O O . ASP A 1 80 ? 8.041 -1.646 -14.394 1.00 92.31 80 ASP A O 1
ATOM 626 N N . ALA A 1 81 ? 6.023 -0.801 -15.017 1.00 92.12 81 ALA A N 1
ATOM 627 C CA . ALA A 1 81 ? 5.189 -1.218 -13.881 1.00 92.12 81 ALA A CA 1
ATOM 628 C C . ALA A 1 81 ? 5.866 -1.084 -12.505 1.00 92.12 81 ALA A C 1
ATOM 630 O O . ALA A 1 81 ? 5.669 -1.904 -11.612 1.00 92.12 81 ALA A O 1
ATOM 631 N N . CYS A 1 82 ? 6.722 -0.073 -12.339 1.00 95.19 82 CYS A N 1
ATOM 632 C CA . CYS A 1 82 ? 7.328 0.265 -11.050 1.00 95.19 82 CYS A CA 1
ATOM 633 C C . CYS A 1 82 ? 8.235 -0.823 -10.458 1.00 95.19 82 CYS A C 1
ATOM 635 O O . CYS A 1 82 ? 8.519 -0.848 -9.261 1.00 95.19 82 CYS A O 1
ATOM 637 N N . HIS A 1 83 ? 8.756 -1.706 -11.312 1.00 95.81 83 HIS A N 1
ATOM 638 C CA . HIS A 1 83 ? 9.737 -2.710 -10.903 1.00 95.81 83 HIS A CA 1
ATOM 639 C C . HIS A 1 83 ? 10.766 -3.077 -11.984 1.00 95.81 83 HIS A C 1
ATOM 641 O O . HIS A 1 83 ? 11.572 -4.012 -11.810 1.00 95.81 83 HIS A O 1
ATOM 647 N N . ARG A 1 84 ? 10.771 -2.333 -13.098 1.00 95.44 84 ARG A N 1
ATOM 648 C CA . ARG A 1 84 ? 11.733 -2.424 -14.207 1.00 95.44 84 ARG A CA 1
ATOM 649 C C . ARG A 1 84 ? 12.292 -1.041 -14.564 1.00 95.44 84 ARG A C 1
ATOM 651 O O . ARG A 1 84 ? 11.825 -0.005 -14.096 1.00 95.44 84 ARG A O 1
ATOM 658 N N . GLY A 1 85 ? 13.380 -1.040 -15.330 1.00 95.31 85 GLY A N 1
ATOM 659 C CA . GLY A 1 85 ? 14.098 0.186 -15.674 1.00 95.31 85 GLY A CA 1
ATOM 660 C C . GLY A 1 85 ? 14.714 0.898 -14.462 1.00 95.31 85 GLY A C 1
ATOM 661 O O . GLY A 1 85 ? 14.889 0.317 -13.390 1.00 95.31 85 GLY A O 1
ATOM 662 N N . LYS A 1 86 ? 15.078 2.167 -14.657 1.00 97.06 86 LYS A N 1
ATOM 663 C CA . LYS A 1 86 ? 15.564 3.077 -13.610 1.00 97.06 86 LYS A CA 1
ATOM 664 C C . LYS A 1 86 ? 14.739 4.356 -13.644 1.00 97.06 86 LYS A C 1
ATOM 666 O O . LYS A 1 86 ? 14.463 4.853 -14.732 1.00 97.06 86 LYS A O 1
ATOM 671 N N . GLY A 1 87 ? 14.407 4.907 -12.484 1.00 96.12 87 GLY A N 1
ATOM 672 C CA . GLY A 1 87 ? 13.591 6.113 -12.396 1.00 96.12 87 GLY A CA 1
ATOM 673 C C . GLY A 1 87 ? 13.347 6.581 -10.968 1.00 96.12 87 GLY A C 1
ATOM 674 O O . GLY A 1 87 ? 14.190 6.402 -10.088 1.00 96.12 87 GLY A O 1
ATOM 675 N N . THR A 1 88 ? 12.211 7.243 -10.771 1.00 96.38 88 THR A N 1
ATOM 676 C CA . THR A 1 88 ? 11.892 8.029 -9.573 1.00 96.38 88 THR A CA 1
ATOM 677 C C . THR A 1 88 ? 11.067 7.279 -8.534 1.00 96.38 88 THR A C 1
ATOM 679 O O . THR A 1 88 ? 10.674 7.898 -7.549 1.00 96.38 88 THR A O 1
ATOM 682 N N . ALA A 1 89 ? 10.812 5.977 -8.713 1.00 97.62 89 ALA A N 1
ATOM 683 C CA . ALA A 1 89 ? 10.038 5.194 -7.755 1.00 97.62 89 ALA A CA 1
ATOM 684 C C . ALA A 1 89 ? 10.642 5.292 -6.342 1.00 97.62 89 ALA A C 1
ATOM 686 O O . ALA A 1 89 ? 11.794 4.913 -6.109 1.00 97.62 89 ALA A O 1
ATOM 687 N N . GLY A 1 90 ? 9.886 5.849 -5.397 1.00 97.81 90 GLY A N 1
ATOM 688 C CA . GLY A 1 90 ? 10.358 6.142 -4.048 1.00 97.81 90 GLY A CA 1
ATOM 689 C C . GLY A 1 90 ? 10.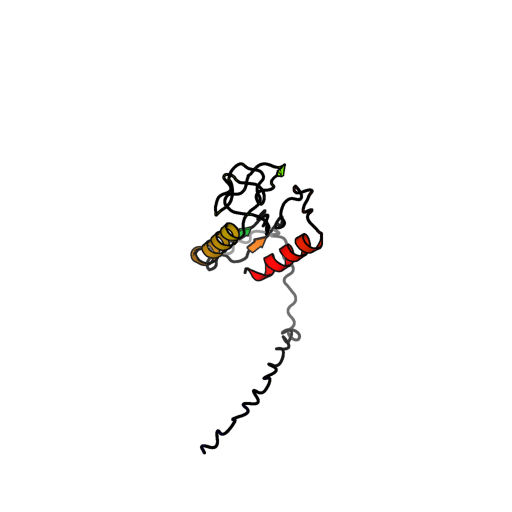254 4.947 -3.105 1.00 97.81 90 GLY A C 1
ATOM 690 O O . GLY A 1 90 ? 9.671 3.912 -3.428 1.00 97.81 90 GLY A O 1
ATOM 691 N N . THR A 1 91 ? 10.794 5.099 -1.894 1.00 98.12 91 THR A N 1
ATOM 692 C CA . THR A 1 91 ? 10.734 4.060 -0.851 1.00 98.12 91 THR A CA 1
ATOM 693 C C . THR A 1 91 ? 9.312 3.718 -0.431 1.00 98.12 91 THR A C 1
ATOM 695 O O . THR A 1 91 ? 9.058 2.569 -0.096 1.00 98.12 91 THR A O 1
ATOM 698 N N . TYR A 1 92 ? 8.398 4.687 -0.427 1.00 97.81 92 TYR A N 1
ATOM 699 C CA . TYR A 1 92 ? 7.014 4.507 0.024 1.00 97.81 92 TYR A CA 1
ATOM 700 C C . TYR A 1 92 ? 5.999 4.541 -1.122 1.00 97.81 92 TYR A C 1
ATOM 702 O O . TYR A 1 92 ? 4.809 4.664 -0.873 1.00 97.81 92 TYR A O 1
ATOM 710 N N . GLY A 1 93 ? 6.464 4.437 -2.364 1.00 97.06 93 GLY A N 1
ATOM 711 C CA . GLY A 1 93 ? 5.632 4.563 -3.554 1.00 97.06 93 GLY A CA 1
ATOM 712 C C . GLY A 1 93 ? 6.133 5.670 -4.471 1.00 97.06 93 GLY A C 1
ATOM 713 O O . GLY A 1 93 ? 7.177 6.286 -4.225 1.00 97.06 93 GLY A O 1
ATOM 714 N N . ALA A 1 94 ? 5.373 5.900 -5.533 1.00 96.38 94 ALA A N 1
ATOM 715 C CA . ALA A 1 94 ? 5.578 6.978 -6.482 1.00 96.38 94 ALA A CA 1
ATOM 716 C C . ALA A 1 94 ? 4.243 7.695 -6.679 1.00 96.38 94 ALA A C 1
ATOM 718 O O . ALA A 1 94 ? 3.363 7.225 -7.401 1.00 96.38 94 ALA A O 1
ATOM 719 N N . GLU A 1 95 ? 4.062 8.809 -5.981 1.00 92.81 95 GLU A N 1
ATOM 720 C CA . GLU A 1 95 ? 2.827 9.573 -6.032 1.00 92.81 95 GLU A CA 1
ATOM 721 C C . GLU A 1 95 ? 2.498 10.023 -7.460 1.00 92.81 95 GLU A C 1
ATOM 723 O O . GLU A 1 95 ? 3.387 10.320 -8.257 1.00 92.81 95 GLU A O 1
ATOM 728 N N . THR A 1 96 ? 1.204 10.113 -7.775 1.00 92.75 96 THR A N 1
ATOM 729 C CA . THR A 1 96 ? 0.682 10.577 -9.080 1.00 92.75 96 THR A CA 1
ATOM 730 C C . THR A 1 96 ? 1.051 9.717 -10.295 1.00 92.75 96 THR A C 1
ATOM 732 O O . THR A 1 96 ? 0.869 10.155 -11.428 1.00 92.75 96 THR A O 1
ATOM 735 N N . SER A 1 97 ? 1.539 8.499 -10.067 1.00 93.94 97 SER A N 1
ATOM 736 C CA . SER A 1 97 ? 1.834 7.514 -11.109 1.00 93.94 97 SER A CA 1
ATOM 737 C C . SER A 1 97 ? 0.889 6.316 -11.020 1.00 93.94 97 SER A C 1
ATOM 739 O O . SER A 1 97 ? 0.145 6.191 -10.049 1.00 93.94 97 SER A O 1
ATOM 741 N N . ASP A 1 98 ? 0.978 5.411 -11.994 1.00 92.69 98 ASP A N 1
ATOM 742 C CA . ASP A 1 98 ? 0.200 4.165 -12.030 1.00 92.69 98 ASP A CA 1
ATOM 743 C C . ASP A 1 98 ? 0.828 3.042 -11.178 1.00 92.69 98 ASP A C 1
ATOM 745 O O . ASP A 1 98 ? 0.514 1.864 -11.346 1.00 92.69 98 ASP A O 1
ATOM 749 N N . CYS A 1 99 ? 1.753 3.387 -10.275 1.00 95.62 99 CYS A N 1
ATOM 750 C CA . CYS A 1 99 ? 2.365 2.434 -9.359 1.00 95.62 99 CYS A CA 1
ATOM 751 C C . CYS A 1 99 ? 1.419 2.018 -8.234 1.00 95.62 99 CYS A C 1
ATOM 753 O O . CYS A 1 99 ? 0.837 2.855 -7.546 1.00 95.62 99 CYS A O 1
ATOM 755 N N . ASP A 1 100 ? 1.420 0.720 -7.959 1.00 96.19 100 ASP A N 1
ATOM 756 C CA . ASP A 1 100 ? 0.825 0.135 -6.766 1.00 96.19 100 ASP A CA 1
ATOM 757 C C . ASP A 1 100 ? 1.724 0.253 -5.525 1.00 96.19 100 ASP A C 1
ATOM 759 O O . ASP A 1 100 ? 2.875 0.706 -5.571 1.00 96.19 100 ASP A O 1
ATOM 763 N N . THR A 1 101 ? 1.176 -0.138 -4.376 1.00 96.69 101 THR A N 1
ATOM 764 C CA . THR A 1 101 ? 1.768 0.113 -3.064 1.00 96.69 101 THR A CA 1
ATOM 765 C C . THR A 1 101 ? 2.911 -0.857 -2.755 1.00 96.69 101 THR A C 1
ATOM 767 O O . THR A 1 101 ? 2.692 -2.073 -2.731 1.00 96.69 101 THR A O 1
ATOM 770 N N . PRO A 1 102 ? 4.114 -0.370 -2.393 1.00 96.88 102 PRO A N 1
ATOM 771 C CA . PRO A 1 102 ? 5.187 -1.242 -1.930 1.00 96.88 102 PRO A CA 1
ATOM 772 C C . PRO A 1 102 ? 4.940 -1.786 -0.519 1.00 96.88 102 PRO A C 1
ATOM 774 O O . PRO A 1 102 ? 4.360 -1.110 0.336 1.00 96.88 102 PRO A O 1
ATOM 777 N N . GLN A 1 103 ? 5.510 -2.959 -0.220 1.00 95.88 103 GLN A N 1
ATOM 778 C CA . GLN A 1 103 ? 5.480 -3.570 1.119 1.00 95.88 103 GLN A CA 1
ATOM 779 C C . GLN A 1 103 ? 5.934 -2.609 2.234 1.00 95.88 103 GLN A C 1
ATOM 781 O O . GLN A 1 103 ? 5.397 -2.624 3.335 1.00 95.88 103 GLN A O 1
ATOM 786 N N . THR A 1 104 ? 6.890 -1.724 1.956 1.00 97.62 104 THR A N 1
ATOM 787 C CA . THR A 1 104 ? 7.379 -0.711 2.905 1.00 97.62 104 THR A CA 1
ATOM 788 C C . THR A 1 104 ? 6.291 0.259 3.370 1.00 97.62 104 THR A C 1
ATOM 790 O O . THR A 1 104 ? 6.274 0.623 4.547 1.00 97.62 104 THR A O 1
ATOM 79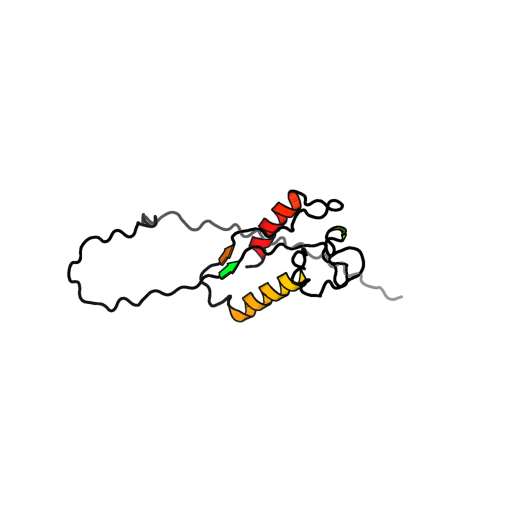3 N N . LEU A 1 105 ? 5.382 0.684 2.482 1.00 97.75 105 LEU A N 1
ATOM 794 C CA . LEU A 1 105 ? 4.254 1.542 2.853 1.00 97.75 105 LEU A CA 1
ATOM 795 C C . LEU A 1 105 ? 3.173 0.738 3.586 1.00 97.75 105 LEU A C 1
ATOM 797 O O . LEU A 1 105 ? 2.620 1.238 4.567 1.00 97.75 105 LEU A O 1
ATOM 801 N N . ILE A 1 106 ? 2.929 -0.514 3.181 1.00 96.56 106 ILE A N 1
ATOM 802 C CA . ILE A 1 106 ? 2.060 -1.444 3.920 1.00 96.56 106 ILE A CA 1
ATOM 803 C C . ILE A 1 106 ? 2.542 -1.566 5.373 1.00 96.56 106 ILE A C 1
ATOM 805 O O . ILE A 1 106 ? 1.805 -1.235 6.304 1.00 96.56 106 ILE A O 1
ATOM 809 N N . ASP A 1 107 ? 3.804 -1.939 5.578 1.00 96.56 107 ASP A N 1
ATOM 810 C CA . ASP A 1 107 ? 4.396 -2.134 6.904 1.00 96.56 107 ASP A CA 1
ATOM 811 C C . ASP A 1 107 ? 4.352 -0.855 7.747 1.00 96.56 107 ASP A C 1
ATOM 813 O O . ASP A 1 107 ? 3.987 -0.893 8.926 1.00 96.56 107 ASP A O 1
ATOM 817 N N . ALA A 1 108 ? 4.686 0.293 7.148 1.00 97.81 108 ALA A N 1
ATOM 818 C CA . ALA A 1 108 ? 4.634 1.584 7.829 1.00 97.81 108 ALA A CA 1
ATOM 819 C C . ALA A 1 108 ? 3.205 1.951 8.261 1.00 97.81 108 ALA A C 1
ATOM 821 O O . ALA A 1 108 ? 3.003 2.422 9.383 1.00 97.81 108 ALA A O 1
ATOM 822 N N . THR A 1 109 ? 2.215 1.685 7.407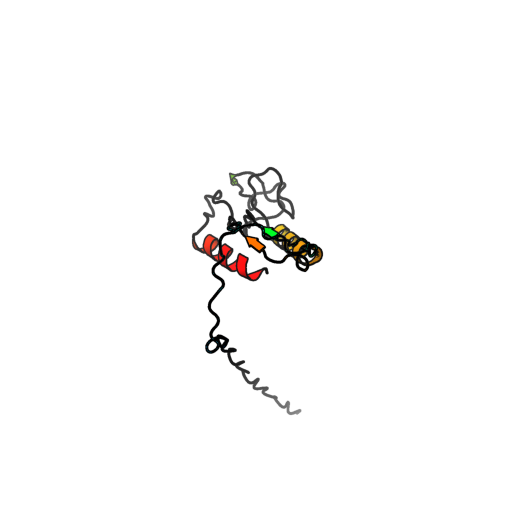 1.00 96.88 109 THR A N 1
ATOM 823 C CA . THR A 1 109 ? 0.798 1.952 7.683 1.00 96.88 109 THR A CA 1
ATOM 824 C C . THR A 1 109 ? 0.291 1.087 8.832 1.00 96.88 109 THR A C 1
ATOM 826 O O . THR A 1 109 ? -0.258 1.608 9.804 1.00 96.88 109 THR A O 1
ATOM 829 N N . PHE A 1 110 ? 0.528 -0.227 8.787 1.00 96.12 110 PHE A N 1
ATOM 830 C CA . PHE A 1 110 ? 0.087 -1.134 9.852 1.00 96.12 110 PHE A CA 1
ATOM 831 C C . PHE A 1 110 ? 0.832 -0.902 11.167 1.00 96.12 110 PHE A C 1
ATOM 833 O O . PHE A 1 110 ? 0.229 -0.988 12.242 1.00 96.12 110 PHE A O 1
ATOM 840 N N . LYS A 1 111 ? 2.112 -0.523 11.109 1.00 97.00 111 LYS A N 1
ATOM 841 C CA . LYS A 1 111 ? 2.852 -0.070 12.289 1.00 97.00 111 LYS A CA 1
ATOM 842 C C . LYS A 1 111 ? 2.201 1.170 12.905 1.00 97.00 111 LYS A C 1
ATOM 844 O O . LYS A 1 111 ? 1.941 1.178 14.106 1.00 97.00 111 LYS A O 1
ATOM 849 N N . TRP A 1 112 ? 1.885 2.183 12.097 1.00 97.88 112 TRP A N 1
ATOM 850 C CA . TRP A 1 112 ? 1.222 3.390 12.586 1.00 97.88 112 TRP A CA 1
ATOM 851 C C . TRP A 1 112 ? -0.148 3.071 13.195 1.00 97.88 112 TRP A C 1
ATOM 853 O O . TRP A 1 112 ? -0.456 3.539 14.290 1.00 97.88 112 TRP A O 1
ATOM 863 N N . ILE A 1 113 ? -0.944 2.215 12.546 1.00 96.88 113 ILE A N 1
ATOM 864 C CA . ILE A 1 113 ? -2.247 1.777 13.063 1.00 96.88 113 ILE A CA 1
ATOM 865 C C . ILE A 1 113 ? -2.093 1.131 14.445 1.00 96.88 113 ILE A C 1
ATOM 867 O O . ILE A 1 113 ? -2.800 1.496 15.390 1.00 96.88 113 ILE A O 1
ATOM 871 N N . LYS A 1 114 ? -1.135 0.205 14.572 1.00 95.44 114 LYS A N 1
ATOM 872 C CA . LYS A 1 114 ? -0.819 -0.486 15.825 1.00 95.44 114 LYS A CA 1
ATOM 873 C C . LYS A 1 114 ? -0.443 0.484 16.944 1.00 95.44 114 LYS A C 1
ATOM 875 O O . LYS A 1 114 ? -0.863 0.277 18.075 1.00 95.44 114 LYS A O 1
ATOM 880 N N . GLU A 1 115 ? 0.340 1.510 16.632 1.00 97.00 115 GLU A N 1
ATOM 881 C CA . GLU A 1 115 ? 0.867 2.465 17.613 1.00 97.00 115 GLU A CA 1
ATOM 882 C C . GLU A 1 115 ? -0.138 3.561 18.005 1.00 97.00 115 GLU A C 1
ATOM 884 O O . GLU A 1 115 ? -0.001 4.138 19.081 1.00 97.00 115 GLU A O 1
ATOM 889 N N . ASN A 1 116 ? -1.142 3.856 17.167 1.00 97.25 116 ASN A N 1
ATOM 890 C CA . ASN A 1 116 ? -1.965 5.064 17.330 1.00 97.25 116 ASN A CA 1
ATOM 891 C C . ASN A 1 116 ? -3.469 4.810 17.486 1.00 97.25 116 ASN A C 1
ATOM 893 O O . ASN A 1 116 ? -4.149 5.579 18.170 1.00 97.25 116 ASN A O 1
ATOM 897 N N . VAL A 1 117 ? -4.026 3.779 16.841 1.00 95.81 117 VAL A N 1
ATOM 898 C CA . VAL A 1 117 ? -5.493 3.618 16.770 1.00 95.81 117 VAL A CA 1
ATOM 899 C C . VAL A 1 117 ? -6.003 2.261 17.226 1.00 95.81 117 VAL A C 1
ATOM 901 O O . VAL A 1 117 ? -7.167 2.191 17.611 1.00 95.81 117 VAL A O 1
ATOM 904 N N . ARG A 1 118 ? -5.163 1.216 17.234 1.00 92.81 118 ARG A N 1
ATOM 905 C CA . ARG A 1 118 ? -5.567 -0.168 17.539 1.00 92.81 118 ARG A CA 1
ATOM 906 C C . ARG A 1 118 ? -6.390 -0.297 18.821 1.00 92.81 118 ARG A C 1
ATOM 908 O O . ARG A 1 118 ? -7.439 -0.923 18.794 1.00 92.81 118 ARG A O 1
ATOM 915 N N . ASP A 1 119 ? -5.949 0.330 19.908 1.00 94.69 119 ASP A N 1
ATOM 916 C CA 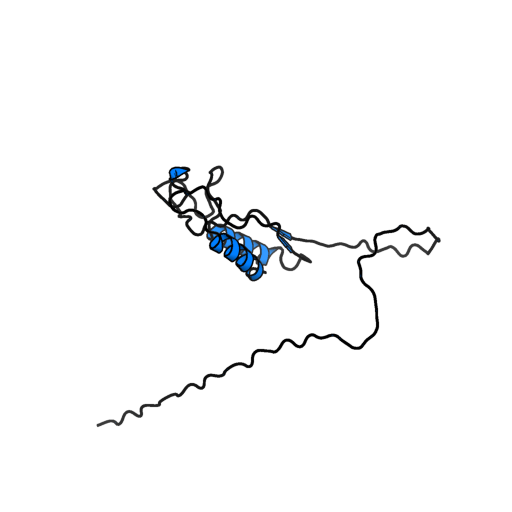. ASP A 1 119 ? -6.601 0.196 21.221 1.00 94.69 119 ASP A CA 1
ATOM 917 C C . ASP A 1 119 ? -7.854 1.081 21.375 1.00 94.69 119 ASP A C 1
ATOM 919 O O . ASP A 1 119 ? -8.501 1.076 22.419 1.00 94.69 119 ASP A O 1
ATOM 923 N N . ASN A 1 120 ? -8.197 1.862 20.345 1.00 94.81 120 ASN A N 1
ATOM 924 C CA . ASN A 1 120 ? -9.298 2.824 20.354 1.00 94.81 120 ASN A CA 1
ATOM 925 C C . ASN A 1 120 ? -10.356 2.541 19.276 1.00 94.81 120 ASN A C 1
ATOM 927 O O . ASN A 1 120 ? -11.165 3.426 18.990 1.00 94.81 120 ASN A O 1
ATOM 931 N N . VAL A 1 121 ? -10.324 1.373 18.633 1.00 96.00 121 VAL A N 1
ATOM 932 C CA . VAL A 1 121 ? -11.315 0.958 17.632 1.00 96.00 121 VAL A CA 1
ATOM 933 C C . VAL A 1 121 ? -11.986 -0.337 18.068 1.00 96.00 121 VAL A C 1
ATOM 935 O O . VAL A 1 121 ? -11.336 -1.242 18.580 1.00 96.00 121 VAL A O 1
ATOM 938 N N . ASP A 1 122 ? -13.295 -0.417 17.862 1.00 95.44 122 ASP A N 1
ATOM 939 C CA . ASP A 1 122 ? -14.117 -1.555 18.269 1.00 95.44 122 ASP A CA 1
ATOM 940 C C . ASP A 1 122 ? -14.065 -2.687 17.233 1.00 95.44 122 ASP A C 1
ATOM 942 O O . ASP A 1 122 ? -14.157 -3.865 17.574 1.00 95.44 122 ASP A O 1
ATOM 946 N N . PHE A 1 123 ? -13.925 -2.333 15.952 1.00 95.12 123 PH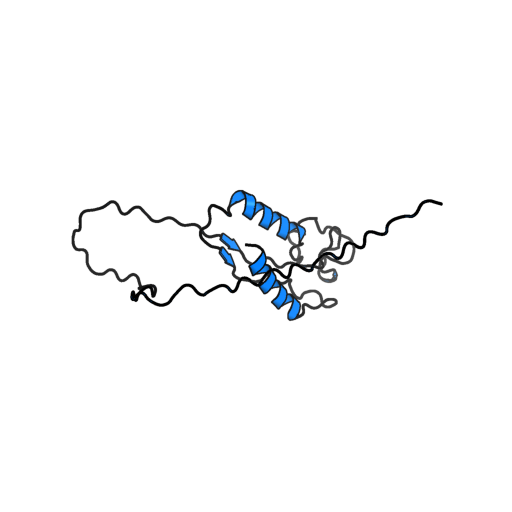E A N 1
ATOM 947 C CA . PHE A 1 123 ? -13.799 -3.272 14.840 1.00 95.12 123 PHE A CA 1
ATOM 948 C C . PHE A 1 123 ? -13.167 -2.613 13.605 1.00 95.12 123 PHE A C 1
ATOM 950 O O . PHE A 1 123 ? -13.031 -1.388 13.514 1.00 95.12 123 PHE A O 1
ATOM 957 N N . VAL A 1 124 ? -12.793 -3.451 12.638 1.00 95.75 124 VAL A N 1
ATOM 958 C CA . VAL A 1 124 ? -12.234 -3.050 11.342 1.00 95.75 124 VAL A CA 1
ATOM 959 C C . VAL A 1 124 ? -13.223 -3.421 10.240 1.00 95.75 124 VAL A C 1
ATOM 961 O O . VAL A 1 124 ? -13.754 -4.530 10.219 1.00 95.75 124 VAL A O 1
ATOM 964 N N . VAL A 1 125 ? -13.449 -2.498 9.311 1.00 96.00 125 VAL A N 1
ATOM 965 C CA . VAL A 1 125 ? -14.129 -2.750 8.040 1.00 96.00 125 VAL A CA 1
ATOM 966 C C . VAL A 1 125 ? -13.062 -2.790 6.957 1.00 96.00 125 VAL A C 1
ATOM 968 O O . VAL A 1 125 ? -12.363 -1.802 6.747 1.00 96.00 125 VAL A O 1
ATOM 971 N N . TRP A 1 126 ? -12.932 -3.924 6.273 1.00 95.25 126 TRP A N 1
ATOM 972 C CA . TRP A 1 126 ? -12.011 -4.085 5.151 1.00 95.25 126 TRP A CA 1
ATOM 973 C C . TRP A 1 126 ? -12.814 -4.357 3.880 1.00 95.25 126 TRP A C 1
ATOM 975 O O . TRP A 1 126 ? -13.449 -5.404 3.769 1.00 95.25 126 TRP A O 1
ATOM 985 N N . THR A 1 127 ? -12.801 -3.425 2.924 1.00 95.38 127 THR A N 1
ATOM 986 C CA . THR A 1 127 ? -13.663 -3.497 1.722 1.00 95.38 127 THR A CA 1
ATOM 987 C C . THR A 1 127 ? -13.012 -4.088 0.477 1.00 95.38 127 THR A C 1
ATOM 989 O O . THR A 1 127 ? -13.710 -4.349 -0.496 1.00 95.38 127 THR A O 1
ATOM 992 N N . GLY A 1 128 ? -11.720 -4.397 0.517 1.00 93.69 128 GLY A N 1
ATOM 993 C CA . GLY A 1 128 ? -11.058 -5.235 -0.475 1.00 93.69 128 GLY A CA 1
ATOM 994 C C . GLY A 1 128 ? -9.995 -4.475 -1.249 1.00 93.69 128 GLY A C 1
ATOM 995 O O . GLY A 1 128 ? -9.241 -3.711 -0.653 1.00 93.69 128 GLY A O 1
ATOM 996 N N . ASP A 1 129 ? -9.900 -4.793 -2.538 1.00 94.12 129 ASP A N 1
ATOM 997 C CA . ASP A 1 129 ? -8.936 -4.256 -3.508 1.00 94.12 129 ASP A CA 1
ATOM 998 C C . ASP A 1 129 ? -7.477 -4.239 -3.018 1.00 94.12 129 ASP A C 1
ATOM 1000 O O . ASP A 1 129 ? -6.743 -3.257 -3.015 1.00 94.12 129 ASP A O 1
ATOM 1004 N N . SER A 1 130 ? -7.069 -5.383 -2.469 1.00 94.00 130 SER A N 1
ATOM 1005 C CA . SER A 1 130 ? -5.743 -5.551 -1.864 1.00 94.00 130 SER A CA 1
ATOM 1006 C C . SER A 1 130 ? -4.702 -6.087 -2.838 1.00 94.00 130 SER A C 1
ATOM 1008 O O . SER A 1 130 ? -3.509 -5.977 -2.569 1.00 94.00 130 SER A O 1
ATOM 1010 N N . ALA A 1 131 ? -5.138 -6.680 -3.948 1.00 93.81 131 ALA A N 1
ATOM 1011 C CA . ALA A 1 131 ? -4.246 -7.158 -4.989 1.00 93.81 131 ALA A CA 1
ATOM 1012 C C . ALA A 1 131 ? -3.849 -6.010 -5.917 1.00 93.81 131 ALA A C 1
ATOM 1014 O O . ALA A 1 131 ? -4.667 -5.142 -6.210 1.00 93.81 131 ALA A O 1
ATOM 1015 N N . ARG A 1 132 ? -2.608 -6.034 -6.403 1.00 94.44 132 ARG A N 1
ATOM 1016 C CA . ARG A 1 132 ? -2.136 -5.103 -7.430 1.00 94.44 132 ARG A CA 1
ATOM 1017 C C . ARG A 1 132 ? -3.026 -5.092 -8.682 1.00 94.44 132 ARG A C 1
ATOM 1019 O O . ARG A 1 132 ? -3.674 -6.094 -9.022 1.00 94.44 132 ARG A O 1
ATOM 1026 N N . HIS A 1 133 ? -3.008 -3.982 -9.401 1.00 94.38 133 HIS A N 1
ATOM 1027 C CA . HIS A 1 133 ? -3.556 -3.858 -10.738 1.00 94.38 133 HIS A CA 1
ATOM 1028 C C . HIS A 1 133 ? -2.887 -4.854 -11.695 1.00 94.38 133 HIS A C 1
ATOM 1030 O O . HIS A 1 133 ? -1.745 -5.289 -11.516 1.00 94.38 133 HIS A O 1
ATOM 1036 N N . ASP A 1 134 ? -3.635 -5.255 -12.719 1.00 90.56 134 ASP A N 1
ATOM 1037 C CA . ASP A 1 134 ? -3.170 -6.184 -13.752 1.00 90.56 134 ASP A CA 1
ATOM 1038 C C . ASP A 1 134 ? -2.636 -5.425 -14.977 1.00 90.56 134 ASP A C 1
ATOM 1040 O O . ASP A 1 134 ? -3.035 -5.685 -16.107 1.00 90.56 134 ASP A O 1
ATOM 1044 N N . SER A 1 135 ? -1.785 -4.425 -14.731 1.00 85.50 135 SER A N 1
ATOM 1045 C CA . SER A 1 135 ? -1.235 -3.542 -15.774 1.00 85.50 135 SER A CA 1
ATOM 1046 C C . SER A 1 135 ? 0.085 -4.056 -16.362 1.00 85.50 135 SER A C 1
ATOM 1048 O O . SER A 1 135 ? 0.584 -3.515 -17.342 1.00 85.50 135 SER A O 1
ATOM 1050 N N . ASP A 1 136 ? 0.675 -5.103 -15.774 1.00 90.12 136 ASP A N 1
ATOM 1051 C CA . ASP A 1 136 ? 1.915 -5.702 -16.266 1.00 90.12 136 ASP A CA 1
ATOM 1052 C C . ASP A 1 136 ? 1.640 -6.924 -17.153 1.00 90.12 136 ASP A C 1
ATOM 1054 O O . ASP A 1 136 ? 1.472 -8.042 -16.669 1.00 90.12 136 ASP A O 1
ATOM 1058 N N . GLU A 1 137 ? 1.687 -6.737 -18.472 1.00 87.06 137 GLU A N 1
ATOM 1059 C CA . GLU A 1 137 ? 1.525 -7.833 -19.437 1.00 87.06 137 GLU A CA 1
ATOM 1060 C C . GLU A 1 137 ? 2.647 -8.892 -19.371 1.00 87.06 137 GLU A C 1
ATOM 1062 O O . GLU A 1 137 ? 2.464 -10.027 -19.818 1.00 87.06 137 GLU A O 1
ATOM 1067 N N . LYS A 1 138 ? 3.827 -8.551 -18.831 1.00 90.38 138 LYS A N 1
ATOM 1068 C CA . LYS A 1 138 ? 4.972 -9.474 -18.692 1.00 90.38 138 LYS A CA 1
ATOM 1069 C C . LYS A 1 138 ? 4.894 -10.291 -17.410 1.00 90.38 138 LYS A C 1
ATOM 1071 O O . LYS A 1 138 ? 5.426 -11.401 -17.372 1.00 90.38 138 LYS A O 1
ATOM 1076 N N . ILE A 1 139 ? 4.244 -9.752 -16.381 1.00 91.06 139 ILE A N 1
ATOM 1077 C CA . ILE A 1 139 ? 3.934 -10.442 -15.128 1.00 91.06 139 ILE A CA 1
ATOM 1078 C C . ILE A 1 139 ? 2.431 -10.280 -14.842 1.00 91.06 139 ILE A C 1
ATOM 1080 O O . ILE A 1 139 ? 2.049 -9.515 -13.953 1.00 91.06 139 ILE A O 1
ATOM 1084 N N . PRO A 1 140 ? 1.553 -10.991 -15.578 1.00 92.19 140 PRO A N 1
ATOM 1085 C CA . PRO A 1 140 ? 0.113 -10.889 -15.366 1.00 92.19 140 PRO A CA 1
ATOM 1086 C C . PRO A 1 140 ? -0.278 -11.346 -13.964 1.00 92.19 140 PRO A C 1
ATOM 1088 O O . PRO A 1 140 ? 0.300 -12.295 -13.426 1.00 92.19 140 PRO A O 1
ATOM 1091 N N . ARG A 1 141 ? -1.275 -10.690 -13.370 1.00 93.06 141 ARG A N 1
ATOM 1092 C CA . ARG A 1 141 ? -1.806 -11.075 -12.062 1.00 93.06 141 ARG A CA 1
ATOM 1093 C C . ARG A 1 141 ? -2.533 -12.399 -12.176 1.00 93.06 141 ARG A C 1
ATOM 1095 O O . ARG A 1 141 ? -3.474 -12.554 -12.952 1.00 93.06 141 ARG A O 1
ATOM 1102 N N . ILE A 1 142 ? -2.165 -13.345 -11.324 1.00 91.25 142 ILE A N 1
ATOM 1103 C CA . ILE A 1 142 ? -2.798 -14.665 -11.317 1.00 91.25 142 ILE A CA 1
ATOM 1104 C C . ILE A 1 142 ? -3.838 -14.793 -10.205 1.00 91.25 142 ILE A C 1
ATOM 1106 O O . ILE A 1 142 ? -3.805 -14.107 -9.183 1.00 91.25 142 ILE A O 1
ATOM 1110 N N . GLN A 1 143 ? -4.790 -15.709 -10.395 1.00 90.81 143 GLN A N 1
ATOM 1111 C CA . GLN A 1 143 ? -5.886 -15.935 -9.450 1.00 90.81 143 GLN A CA 1
ATOM 1112 C C . GLN A 1 143 ? -5.386 -16.260 -8.035 1.00 90.81 143 GLN A C 1
ATOM 1114 O O . GLN A 1 143 ? -6.014 -15.827 -7.071 1.00 90.81 143 GLN A O 1
ATOM 1119 N N . SER A 1 144 ? -4.280 -16.999 -7.903 1.00 88.50 144 SER A N 1
ATOM 1120 C CA . SER A 1 144 ? -3.702 -17.337 -6.599 1.00 88.50 144 SER A CA 1
ATOM 1121 C C . SER A 1 144 ? -3.203 -16.104 -5.853 1.00 88.50 144 SER A C 1
ATOM 1123 O O . SER A 1 144 ? -3.505 -15.977 -4.678 1.00 88.50 144 SER A O 1
ATOM 1125 N N . GLU A 1 145 ? -2.572 -15.139 -6.529 1.00 85.94 145 GLU A N 1
ATOM 1126 C CA . GLU A 1 145 ? -2.144 -13.880 -5.896 1.00 85.94 145 GLU A CA 1
ATOM 1127 C C . GLU A 1 145 ? -3.342 -13.106 -5.329 1.00 85.94 145 GLU A C 1
ATOM 1129 O O . GLU A 1 145 ? -3.305 -12.591 -4.212 1.00 85.94 145 GLU A O 1
ATOM 1134 N N . VAL A 1 146 ? -4.463 -13.087 -6.057 1.00 87.88 146 VAL A N 1
ATOM 1135 C CA . VAL A 1 146 ? -5.709 -12.473 -5.569 1.00 87.88 146 VAL A CA 1
ATOM 1136 C C . VAL A 1 146 ? -6.244 -13.192 -4.330 1.00 87.88 146 VAL A C 1
ATOM 1138 O O . VAL A 1 146 ? -6.788 -12.552 -3.436 1.00 87.88 146 VAL A O 1
ATOM 1141 N N . LEU A 1 147 ? -6.126 -14.517 -4.258 1.00 86.00 147 LEU A N 1
ATOM 1142 C CA . LEU A 1 147 ? -6.587 -15.284 -3.099 1.00 86.00 147 LEU A CA 1
ATOM 1143 C C . LEU A 1 147 ? -5.655 -15.101 -1.895 1.00 86.00 147 LEU A C 1
ATOM 1145 O O . LEU A 1 147 ? -6.141 -14.880 -0.786 1.00 86.00 147 LEU A O 1
ATOM 1149 N N . ASP A 1 148 ? -4.346 -15.078 -2.122 1.00 82.81 148 ASP A N 1
ATOM 1150 C CA . ASP A 1 148 ? -3.340 -14.900 -1.074 1.00 82.81 148 ASP A CA 1
ATOM 1151 C C . ASP A 1 148 ? -3.475 -13.532 -0.385 1.00 82.81 148 ASP A C 1
ATOM 1153 O O . ASP A 1 148 ? -3.294 -13.418 0.831 1.00 82.81 148 ASP A O 1
ATOM 1157 N N . THR A 1 149 ? -3.875 -12.490 -1.124 1.00 79.19 149 THR A N 1
ATOM 1158 C CA . THR A 1 149 ? -4.148 -11.165 -0.530 1.00 79.19 149 THR A CA 1
ATOM 1159 C C . THR A 1 149 ? -5.358 -11.165 0.407 1.00 79.19 149 THR A C 1
ATOM 1161 O O . THR A 1 149 ? -5.364 -10.420 1.391 1.00 79.19 149 THR A O 1
ATOM 1164 N N . LYS A 1 150 ? -6.345 -12.048 0.189 1.00 74.81 150 LYS A N 1
ATOM 1165 C CA . LYS A 1 150 ? -7.471 -12.232 1.121 1.00 74.81 150 LYS A CA 1
ATOM 1166 C C . LYS A 1 150 ? -7.009 -12.896 2.413 1.00 74.81 150 LYS A C 1
ATOM 1168 O O . LYS A 1 150 ? -7.385 -12.459 3.493 1.00 74.81 150 LYS A O 1
ATOM 1173 N N . GLU A 1 151 ? -6.158 -13.916 2.330 1.00 67.19 151 GLU A N 1
ATOM 1174 C CA . GLU A 1 151 ? -5.626 -14.584 3.525 1.00 67.19 151 GLU A CA 1
ATOM 1175 C C . GLU A 1 151 ? -4.666 -13.690 4.321 1.00 67.19 151 GLU A C 1
ATOM 1177 O O . GLU A 1 151 ? -4.693 -13.682 5.552 1.00 67.19 151 GLU A O 1
ATOM 1182 N N . GLY A 1 152 ? -3.833 -12.900 3.635 1.00 62.03 152 GLY A N 1
ATOM 1183 C CA . GLY A 1 152 ? -2.957 -11.907 4.261 1.00 62.03 152 GLY A CA 1
ATOM 1184 C C . GLY A 1 152 ? -3.726 -10.849 5.056 1.00 62.03 152 GLY A C 1
ATOM 1185 O O . GLY A 1 152 ? -3.310 -10.493 6.158 1.00 62.03 152 GLY A O 1
ATOM 1186 N N . SER A 1 153 ? -4.885 -10.422 4.548 1.00 60.09 153 SER A N 1
ATOM 1187 C CA . SER A 1 153 ? -5.775 -9.468 5.216 1.00 60.09 153 SER A CA 1
ATOM 1188 C C . SER A 1 153 ? -6.221 -9.924 6.611 1.00 60.09 153 SER A C 1
ATOM 1190 O O . SER A 1 153 ? -6.260 -9.122 7.545 1.00 60.09 153 SER A O 1
ATOM 1192 N N . HIS A 1 154 ? -6.453 -11.225 6.793 1.00 60.25 154 HIS A N 1
ATOM 1193 C CA . HIS A 1 154 ? -6.861 -11.793 8.077 1.00 60.25 154 HIS A CA 1
ATOM 1194 C C . HIS A 1 154 ? -5.724 -11.936 9.102 1.00 60.25 154 HIS A C 1
ATOM 1196 O O . HIS A 1 154 ? -6.007 -12.167 10.273 1.00 60.25 154 HIS A O 1
ATOM 1202 N N . ARG A 1 155 ? -4.449 -11.836 8.693 1.00 61.00 155 ARG A N 1
ATOM 1203 C CA . ARG A 1 155 ? -3.289 -12.089 9.575 1.00 61.00 155 ARG A CA 1
ATOM 1204 C C . ARG A 1 155 ? -2.700 -10.837 10.225 1.00 61.00 155 ARG A C 1
ATOM 1206 O O . ARG A 1 155 ? -1.901 -10.964 11.149 1.00 61.00 155 ARG A O 1
ATOM 1213 N N . ASN A 1 156 ? -3.069 -9.650 9.748 1.00 57.88 156 ASN A N 1
ATOM 1214 C CA . ASN A 1 156 ? -2.464 -8.383 10.173 1.00 57.88 156 ASN A CA 1
ATOM 1215 C C . ASN A 1 156 ? -3.200 -7.688 11.337 1.00 57.88 156 ASN A C 1
ATOM 1217 O O . ASN A 1 156 ? -2.772 -6.608 11.751 1.00 57.88 156 ASN A O 1
ATOM 1221 N N . PHE A 1 157 ? -4.261 -8.298 11.883 1.00 54.62 157 PHE A N 1
ATOM 1222 C CA . PHE A 1 157 ? -5.050 -7.780 13.009 1.00 54.62 157 PHE A CA 1
ATOM 1223 C C . PHE A 1 157 ? -5.260 -8.809 14.116 1.00 54.62 157 PHE A C 1
ATOM 1225 O O . PHE A 1 157 ? -5.601 -9.965 13.785 1.00 54.62 157 PHE A O 1
#

Radius of gyration: 26.81 Å; chains: 1; bounding box: 89×51×53 Å

Secondary structure (DSSP, 8-state):
--------------------------S------S-----------------------EEEE----B-TT--TT---SGGGTTTSSSS--BTTB-TTSSPPBPHHHHHHHHHHHHHHTGGG-SEEEE----BPPS--SSSPPPHHHHHHHHHHHTT--

pLDDT: mean 77.49, std 22.25, range [33.78, 98.12]

Organism: NCBI:txid38457

Foldseek 3Di:
DDDDDDPPPPDDPPPPPDPPPPPPDDDDDDDDDPPDPPDPDDDDPDDPPPPPDDDAAEAEAEQQAEDAQADAQADLDLQRQRRHHGHHAHPQGDPPGLHHGYPSVVVVVLVCCVVPPVVRHPYYHYPANHHHDQSHPPDGDDPVSRVVSVVVVVPSD

Sequence (157 aa):
MRLNAIFVAVGLLEISPVINAKPLGTAGTTKSNLQVPLEDLNPTPHQHASSKRLHGRFLHITDLHHDPHYKVFSSTNEDDACHRGKGTAGTYGAETSDCDTPQTLIDATFKWIKENVRDNVDFVVWTGDSARHDSDEKIPRIQSEVLDTKEGSHRNF

InterPro domains:
  IPR029052 Metallo-dependent phosphatase-like [SSF56300] (57-137)